Protein AF-A0A7S1EL19-F1 (afdb_monomer_lite)

Radius of gyration: 22.83 Å; chains: 1; bounding box: 44×36×66 Å

Organism: Hemiselmis andersenii (NCBI:txid464988)

Sequence (108 aa):
TLTRSFVGGTATFDDLRVNNVANGYTLRFLANQTLTADSEAFDITGTAQSVVVLQQPGGAVGGLVFATQPRVAAIDSAGLVVATRVSNVTVSIGTNPGGGSLDPPLPW

Structure (mmCIF, N/CA/C/O backbone):
data_AF-A0A7S1EL19-F1
#
_entry.id   AF-A0A7S1EL19-F1
#
loop_
_atom_site.group_PDB
_atom_site.id
_atom_site.type_symbol
_atom_site.label_atom_id
_atom_site.label_alt_id
_atom_site.label_comp_id
_atom_site.label_asym_id
_atom_site.label_entity_id
_atom_site.label_seq_id
_atom_site.pdbx_PDB_ins_code
_atom_site.Cartn_x
_atom_site.Cartn_y
_atom_site.Cartn_z
_atom_site.occupancy
_atom_site.B_iso_or_equiv
_atom_site.auth_seq_id
_atom_site.auth_comp_id
_atom_site.auth_asym_id
_atom_site.auth_atom_id
_atom_site.pdbx_PDB_model_num
ATOM 1 N N . THR A 1 1 ? -13.141 9.525 22.103 1.00 84.25 1 THR A N 1
ATOM 2 C CA . THR A 1 1 ? -13.451 8.129 22.477 1.00 84.25 1 THR A CA 1
ATOM 3 C C . THR A 1 1 ? -14.900 7.846 22.138 1.00 84.25 1 THR A C 1
ATOM 5 O O . THR A 1 1 ? -15.676 8.788 22.027 1.00 84.25 1 THR A O 1
ATOM 8 N N . LEU A 1 2 ? -15.257 6.582 21.918 1.00 93.31 2 LEU A N 1
ATOM 9 C CA . LEU A 1 2 ? -16.630 6.143 21.652 1.00 93.31 2 LEU A CA 1
ATOM 10 C C . LEU A 1 2 ? -16.955 4.973 22.583 1.00 93.31 2 LEU A C 1
ATOM 12 O O . LEU A 1 2 ? -16.058 4.212 22.940 1.00 93.31 2 LEU A O 1
ATOM 16 N N . THR A 1 3 ? -18.222 4.833 22.969 1.00 93.88 3 THR A N 1
ATOM 17 C CA . THR A 1 3 ? -18.671 3.801 23.913 1.00 93.88 3 THR A CA 1
ATOM 18 C C . THR A 1 3 ? -19.818 2.995 23.314 1.00 93.88 3 THR A C 1
ATOM 20 O O . THR A 1 3 ? -20.699 3.535 22.635 1.00 93.88 3 THR A O 1
ATOM 23 N N . ARG A 1 4 ? -19.788 1.687 23.567 1.00 94.69 4 ARG A N 1
ATOM 24 C CA . ARG A 1 4 ? -20.826 0.719 23.214 1.00 94.69 4 ARG A CA 1
ATOM 25 C C . ARG A 1 4 ? -21.043 -0.218 24.395 1.00 94.69 4 ARG A C 1
ATOM 27 O O . ARG A 1 4 ? -20.093 -0.542 25.105 1.00 94.69 4 ARG A O 1
ATOM 34 N N . SER A 1 5 ? -22.292 -0.616 24.609 1.00 95.00 5 SER A N 1
ATOM 35 C CA . SER A 1 5 ? -22.640 -1.603 25.629 1.00 95.00 5 SER A CA 1
ATOM 36 C C . SER A 1 5 ? -22.391 -3.014 25.111 1.00 95.00 5 SER A C 1
ATOM 38 O O . SER A 1 5 ? -22.508 -3.270 23.913 1.00 95.00 5 SER A O 1
ATOM 40 N N . PHE A 1 6 ? -22.103 -3.937 26.024 1.00 96.44 6 PHE A N 1
ATOM 41 C CA . PHE A 1 6 ? -22.084 -5.358 25.706 1.00 96.44 6 PHE A CA 1
ATOM 42 C C . PHE A 1 6 ? -23.506 -5.878 25.474 1.00 96.44 6 PHE A C 1
ATOM 44 O O . PHE A 1 6 ? -24.416 -5.586 26.251 1.00 96.44 6 PHE A O 1
A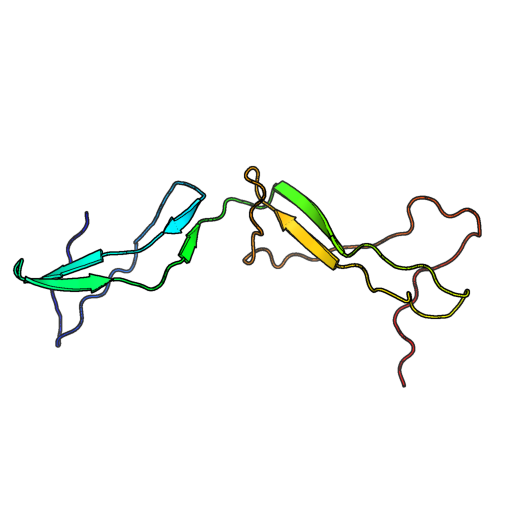TOM 51 N N . VAL A 1 7 ? -23.674 -6.704 24.447 1.00 97.25 7 VAL A N 1
ATOM 52 C CA . VAL A 1 7 ? -24.877 -7.493 24.175 1.00 97.25 7 VAL A CA 1
ATOM 53 C C . VAL A 1 7 ? -24.431 -8.946 24.055 1.00 97.25 7 VAL A C 1
ATOM 55 O O . VAL A 1 7 ? -23.573 -9.266 23.239 1.00 97.25 7 VAL A O 1
ATOM 58 N N . GLY A 1 8 ? -24.932 -9.822 24.931 1.00 96.12 8 GLY A N 1
ATOM 59 C CA . GLY A 1 8 ? -24.493 -11.225 24.968 1.00 96.12 8 GLY A CA 1
ATOM 60 C C . GLY A 1 8 ? -22.995 -11.414 25.262 1.00 96.12 8 GLY A C 1
ATOM 61 O O . GLY A 1 8 ? -22.423 -12.420 24.864 1.00 96.12 8 GLY A O 1
ATOM 62 N N . GLY A 1 9 ? -22.352 -10.447 25.930 1.00 95.81 9 GLY A N 1
ATOM 63 C CA . GLY A 1 9 ? -20.916 -10.486 26.236 1.00 95.81 9 GLY A CA 1
ATOM 64 C C . GLY A 1 9 ? -20.001 -9.908 25.150 1.00 95.81 9 GLY A C 1
ATOM 65 O O . GLY A 1 9 ? -18.790 -9.870 25.347 1.00 95.81 9 GLY A O 1
ATOM 66 N N . THR A 1 10 ? -20.545 -9.392 24.044 1.00 96.19 10 THR A N 1
ATOM 67 C CA . THR A 1 10 ? -19.769 -8.761 22.963 1.00 96.19 10 THR A CA 1
ATOM 68 C C . THR A 1 10 ? -20.192 -7.308 22.767 1.00 96.19 10 THR A C 1
ATOM 70 O O . THR A 1 10 ? -21.376 -6.989 22.830 1.00 96.19 10 THR A O 1
ATOM 73 N N . ALA A 1 11 ? -19.231 -6.411 22.551 1.00 96.62 11 ALA A N 1
ATOM 74 C CA . ALA A 1 11 ? -19.489 -5.026 22.165 1.00 96.62 11 ALA A CA 1
ATOM 75 C C . ALA A 1 11 ? -18.982 -4.813 20.734 1.00 96.62 11 ALA A C 1
ATOM 77 O O . ALA A 1 11 ? -17.797 -5.010 20.468 1.00 96.62 11 ALA A O 1
ATOM 78 N N . THR A 1 12 ? -19.873 -4.408 19.830 1.00 96.31 12 THR A N 1
ATOM 79 C CA . THR A 1 12 ? -19.555 -4.183 18.413 1.00 96.31 12 THR A CA 1
ATOM 80 C C . THR A 1 12 ? -19.493 -2.688 18.116 1.00 96.31 12 THR A C 1
ATOM 82 O O . THR A 1 12 ? -20.331 -1.915 18.590 1.00 96.31 12 THR A O 1
ATOM 85 N N . PHE A 1 13 ? -18.490 -2.274 17.342 1.00 96.69 13 PHE A N 1
ATOM 86 C CA . PHE A 1 13 ? -18.332 -0.906 16.860 1.00 96.69 13 PHE A CA 1
ATOM 87 C C . PHE A 1 13 ? -18.283 -0.914 15.328 1.00 96.69 13 PHE A C 1
ATOM 89 O O . PHE A 1 13 ? -17.260 -1.277 14.757 1.00 96.69 13 PHE A O 1
ATOM 96 N N . ASP A 1 14 ? -19.368 -0.502 14.675 1.00 94.00 14 ASP A N 1
ATOM 97 C CA . ASP A 1 14 ? -19.513 -0.661 13.217 1.00 94.00 14 ASP A CA 1
ATOM 98 C C . ASP A 1 14 ? -18.976 0.526 12.393 1.00 94.00 14 ASP A C 1
ATOM 100 O O . ASP A 1 14 ? -18.643 0.364 11.224 1.00 94.00 14 ASP A O 1
ATOM 104 N N . ASP A 1 15 ? -18.816 1.702 13.013 1.00 90.88 15 ASP A N 1
ATOM 105 C CA . ASP A 1 15 ? -18.502 2.964 12.315 1.00 90.88 15 ASP A CA 1
ATOM 106 C C . ASP A 1 15 ? -17.234 3.657 12.848 1.00 90.88 15 ASP A C 1
ATOM 108 O O . ASP A 1 15 ? -17.136 4.891 12.892 1.00 90.88 15 ASP A O 1
ATOM 112 N N . LEU A 1 16 ? -16.253 2.886 13.328 1.00 95.69 16 LEU A N 1
ATOM 113 C CA . LEU A 1 16 ? -14.974 3.474 13.731 1.00 95.69 16 LEU A CA 1
ATOM 114 C C . LEU A 1 16 ? -14.209 3.967 12.505 1.00 95.69 16 LEU A C 1
ATOM 116 O O . LEU A 1 16 ? -14.060 3.262 11.512 1.00 95.69 16 LEU A O 1
ATOM 120 N N . ARG A 1 17 ? -13.664 5.179 12.610 1.00 93.94 17 ARG A N 1
ATOM 121 C CA . ARG A 1 17 ? -12.769 5.752 11.606 1.00 93.94 17 ARG A CA 1
ATOM 122 C C . ARG A 1 17 ? -11.634 6.518 12.258 1.00 93.94 17 ARG A C 1
ATOM 124 O O 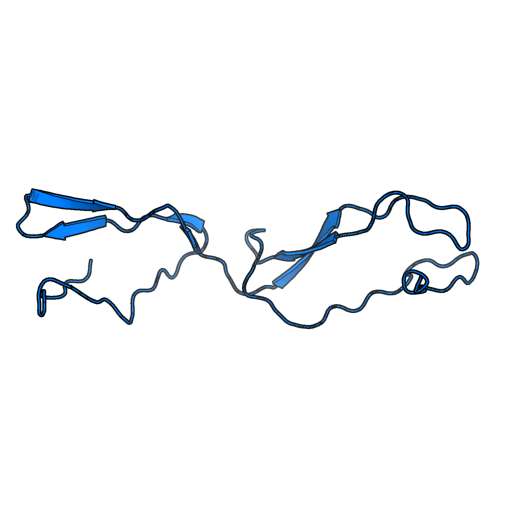. ARG A 1 17 ? -11.810 7.149 13.302 1.00 93.94 17 ARG A O 1
ATOM 131 N N . VAL A 1 18 ? -10.494 6.509 11.583 1.00 94.62 18 VAL A N 1
ATOM 132 C CA . VAL A 1 18 ? -9.344 7.362 11.869 1.00 94.62 18 VAL A CA 1
ATOM 133 C C . VAL A 1 18 ? -9.104 8.188 10.615 1.00 94.62 18 VAL A C 1
ATOM 135 O O . VAL A 1 18 ? -8.958 7.641 9.529 1.00 94.62 18 VAL A O 1
ATOM 138 N N . ASN A 1 19 ? -9.135 9.511 10.751 1.00 91.12 19 ASN A N 1
ATOM 139 C CA . ASN A 1 19 ? -9.096 10.403 9.588 1.00 91.12 19 ASN A CA 1
ATOM 140 C C . ASN A 1 19 ? -7.671 10.696 9.106 1.00 91.12 19 ASN A C 1
ATOM 142 O O . ASN A 1 19 ? -7.488 11.136 7.976 1.00 91.12 19 ASN A O 1
ATOM 146 N N . ASN A 1 20 ? -6.679 10.508 9.975 1.00 90.69 20 ASN A N 1
ATOM 147 C CA . ASN A 1 20 ? -5.301 10.872 9.691 1.00 90.69 20 ASN A CA 1
ATOM 148 C C . ASN A 1 20 ? -4.515 9.644 9.245 1.00 90.69 20 ASN A C 1
ATOM 150 O O . ASN A 1 20 ? -4.621 8.576 9.843 1.00 90.69 20 ASN A O 1
ATOM 154 N N . VAL A 1 21 ? -3.721 9.840 8.200 1.00 90.56 21 VAL A N 1
ATOM 155 C CA . VAL A 1 21 ? -2.821 8.833 7.644 1.00 90.56 21 VAL A CA 1
ATOM 156 C C . VAL A 1 21 ? -1.597 8.707 8.541 1.00 90.56 21 VAL A C 1
ATOM 158 O O . VAL A 1 21 ? -0.928 9.707 8.803 1.00 90.56 21 VAL A O 1
ATOM 161 N N . ALA A 1 22 ? -1.319 7.492 9.003 1.00 89.88 22 ALA A N 1
ATOM 162 C CA . ALA A 1 22 ? -0.094 7.114 9.701 1.00 89.88 22 ALA A CA 1
ATOM 163 C C . ALA A 1 22 ? -0.052 5.596 9.919 1.00 89.88 22 ALA A C 1
ATOM 165 O O . ALA A 1 22 ? -1.074 4.907 9.846 1.00 89.88 22 ALA A O 1
ATOM 166 N N . ASN A 1 23 ? 1.146 5.107 10.232 1.00 89.38 23 ASN A N 1
ATOM 167 C CA . ASN A 1 23 ? 1.378 3.714 10.584 1.00 89.38 23 ASN A CA 1
ATOM 168 C C . ASN A 1 23 ? 1.300 3.491 12.094 1.00 89.38 23 ASN A C 1
ATOM 170 O O . ASN A 1 23 ? 1.614 4.388 12.881 1.00 89.38 23 ASN A O 1
ATOM 174 N N . GLY A 1 24 ? 0.974 2.263 12.486 1.00 93.50 24 GLY A N 1
ATOM 175 C CA . GLY A 1 24 ? 1.101 1.808 13.868 1.00 93.50 24 GLY A CA 1
ATOM 176 C C . GLY A 1 24 ? 0.015 2.312 14.820 1.00 93.50 24 GLY A C 1
ATOM 177 O O . GLY A 1 24 ? 0.256 2.409 16.024 1.00 93.50 24 GLY A O 1
ATOM 178 N N . TYR A 1 25 ? -1.175 2.639 14.312 1.00 96.06 25 TYR A N 1
ATOM 179 C CA . TYR A 1 25 ? -2.327 2.899 15.170 1.00 96.06 25 TYR A CA 1
ATOM 180 C C . TYR A 1 25 ? -2.683 1.652 15.979 1.00 96.06 25 TYR A C 1
ATOM 182 O O . TYR A 1 25 ? -2.666 0.538 15.467 1.00 96.06 25 TYR A O 1
ATOM 190 N N . THR A 1 26 ? -3.071 1.851 17.235 1.00 98.00 26 THR A N 1
ATOM 191 C CA . THR A 1 26 ? -3.712 0.828 18.067 1.00 98.00 26 THR A CA 1
ATOM 192 C C . THR A 1 26 ? -5.030 1.371 18.607 1.00 98.00 26 THR A C 1
ATOM 194 O O . THR A 1 26 ? -5.173 2.570 18.870 1.00 98.00 26 THR A O 1
ATOM 197 N N . LEU A 1 27 ? -6.022 0.496 18.765 1.00 97.75 27 LEU A N 1
ATOM 198 C CA . LEU A 1 27 ? -7.251 0.807 19.490 1.00 97.75 27 LEU A CA 1
ATOM 1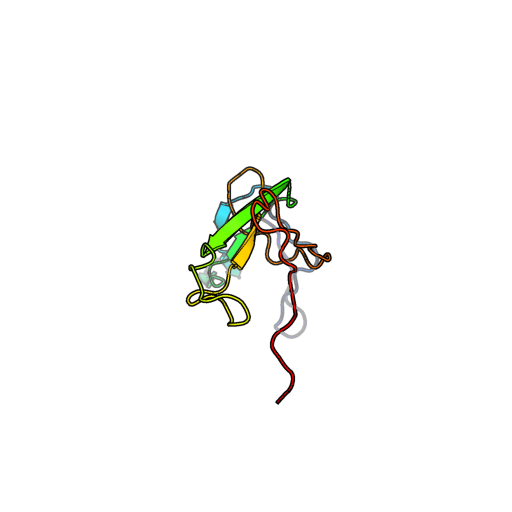99 C C . LEU A 1 27 ? -7.145 0.249 20.902 1.00 97.75 27 LEU A C 1
ATOM 201 O O . LEU A 1 27 ? -6.860 -0.931 21.075 1.00 97.75 27 LEU A O 1
ATOM 205 N N . ARG A 1 28 ? -7.431 1.087 21.901 1.00 97.12 28 ARG A N 1
ATOM 206 C CA . ARG A 1 28 ? -7.553 0.665 23.297 1.00 97.12 28 ARG A CA 1
ATOM 207 C C . ARG A 1 28 ? -9.015 0.541 23.692 1.00 97.12 28 ARG A C 1
ATOM 209 O O . ARG A 1 28 ? -9.775 1.508 23.605 1.00 97.12 28 ARG A O 1
ATOM 216 N N . PHE A 1 29 ? -9.376 -0.627 24.198 1.00 97.56 29 PHE A N 1
ATOM 217 C CA . PHE A 1 29 ? -10.675 -0.934 24.775 1.00 97.56 29 PHE A CA 1
ATOM 218 C C . PHE A 1 29 ? -10.566 -0.898 26.299 1.00 97.56 29 PHE A C 1
ATOM 220 O O . PHE A 1 29 ? -9.625 -1.438 26.877 1.00 97.56 29 PHE A O 1
ATOM 227 N N . LEU A 1 30 ? -11.527 -0.244 26.950 1.00 97.12 30 LEU A N 1
ATOM 228 C CA . LEU A 1 30 ? -11.609 -0.126 28.403 1.00 97.12 30 LEU A CA 1
ATOM 229 C C . LEU A 1 30 ? -13.050 -0.380 28.842 1.00 97.12 30 LEU A C 1
ATOM 231 O O . LEU A 1 30 ? -13.966 0.300 28.379 1.00 97.12 30 LEU A O 1
ATOM 235 N N . ALA A 1 31 ? -13.240 -1.309 29.773 1.00 96.12 31 ALA A N 1
ATOM 236 C CA . ALA A 1 31 ? -14.519 -1.573 30.418 1.00 96.12 31 ALA A CA 1
ATOM 237 C C . ALA A 1 31 ? -14.369 -1.510 31.942 1.00 96.12 31 ALA A C 1
ATOM 239 O O . ALA A 1 31 ? -13.372 -1.961 32.505 1.00 96.12 31 ALA A O 1
ATOM 240 N N . ASN A 1 32 ? -15.364 -0.925 32.616 1.00 91.75 32 ASN A N 1
ATOM 241 C CA . ASN A 1 32 ? -15.412 -0.796 34.080 1.00 91.75 32 ASN A CA 1
ATOM 242 C C . ASN A 1 32 ? -14.143 -0.189 34.710 1.00 91.75 32 ASN A C 1
ATOM 244 O O . ASN A 1 32 ? -13.841 -0.463 35.865 1.00 91.75 32 ASN A O 1
ATOM 248 N N . GLN A 1 33 ? -13.403 0.631 33.953 1.00 91.00 33 GLN A N 1
ATOM 249 C CA . GLN A 1 33 ? -12.157 1.299 34.362 1.00 91.00 33 GLN A CA 1
ATOM 250 C C . GLN A 1 33 ? -10.963 0.372 34.665 1.00 91.00 33 GLN A C 1
ATOM 252 O O . GLN A 1 33 ? -9.868 0.876 34.891 1.00 91.00 33 GLN A O 1
ATOM 257 N N . THR A 1 34 ? -11.129 -0.953 34.621 1.00 95.44 34 THR A N 1
ATOM 258 C CA . THR A 1 34 ? -10.082 -1.919 35.006 1.00 95.44 34 THR A CA 1
ATOM 259 C C . THR A 1 34 ? -9.811 -2.998 33.964 1.00 95.44 34 THR A C 1
ATOM 261 O O . THR A 1 34 ? -8.706 -3.531 33.926 1.00 95.44 34 THR A O 1
ATOM 264 N N . LEU A 1 35 ? -10.782 -3.325 33.107 1.00 97.00 35 LEU A N 1
ATOM 265 C CA . LEU A 1 35 ? -10.623 -4.341 32.069 1.00 97.00 35 LEU A CA 1
ATOM 266 C C . LEU A 1 35 ? -10.131 -3.668 30.789 1.00 97.00 35 LEU A C 1
ATOM 268 O O . LEU A 1 35 ? -10.867 -2.874 30.198 1.00 97.00 35 LEU A O 1
ATOM 272 N N . THR A 1 36 ? -8.903 -3.972 30.370 1.00 97.12 36 THR A N 1
ATOM 273 C CA . THR A 1 36 ? -8.276 -3.378 29.183 1.00 97.12 36 THR A CA 1
ATOM 274 C C . THR A 1 36 ? -7.879 -4.424 28.155 1.00 97.12 36 THR A C 1
ATOM 276 O O . THR A 1 36 ? -7.493 -5.541 28.493 1.00 97.12 36 THR A O 1
ATOM 279 N N . ALA A 1 37 ? -7.947 -4.034 26.888 1.00 97.75 37 ALA A N 1
ATOM 280 C CA . ALA A 1 37 ? -7.360 -4.767 25.777 1.00 97.75 37 ALA A CA 1
ATOM 281 C C . ALA A 1 37 ? -6.929 -3.771 24.700 1.00 97.75 37 ALA A C 1
ATOM 283 O O . ALA A 1 37 ? -7.598 -2.754 24.507 1.00 97.75 37 ALA A O 1
ATOM 284 N N . ASP A 1 38 ? -5.850 -4.077 23.990 1.00 97.94 38 ASP A N 1
ATOM 285 C CA . ASP A 1 38 ? -5.415 -3.317 22.822 1.00 97.94 38 ASP A CA 1
ATOM 286 C C . ASP A 1 38 ? -5.570 -4.178 21.568 1.00 97.94 38 ASP A C 1
ATOM 288 O O . ASP A 1 38 ? -5.440 -5.401 21.629 1.00 97.94 38 ASP A O 1
ATOM 292 N N . SER A 1 39 ? -5.865 -3.549 20.433 1.00 98.06 39 SER A N 1
ATOM 293 C CA . SER A 1 39 ? -5.739 -4.212 19.137 1.00 98.06 39 SER A CA 1
ATOM 294 C C . SER A 1 39 ? -4.268 -4.418 18.775 1.00 98.06 39 SER A C 1
ATOM 296 O O . SER A 1 39 ? -3.392 -3.692 19.251 1.00 98.06 39 SER A O 1
ATOM 298 N N . GLU A 1 40 ? -4.013 -5.319 17.828 1.00 98.12 40 GLU A N 1
ATOM 299 C CA . GLU A 1 40 ? -2.775 -5.274 17.046 1.00 98.12 40 GLU A CA 1
ATOM 300 C C . GLU A 1 40 ? -2.613 -3.903 16.370 1.00 98.12 40 GLU A C 1
ATOM 302 O O . GLU A 1 40 ? -3.591 -3.166 16.166 1.00 98.12 40 GLU A O 1
ATOM 307 N N . ALA A 1 41 ? -1.372 -3.560 16.028 1.00 96.75 41 ALA A N 1
ATOM 308 C CA . ALA A 1 41 ? -1.084 -2.348 15.280 1.00 96.75 41 ALA A CA 1
ATOM 309 C C . ALA A 1 41 ? -1.655 -2.437 13.855 1.00 96.75 41 ALA A C 1
ATOM 311 O O . ALA A 1 41 ? -1.574 -3.480 13.205 1.00 96.75 41 ALA A O 1
ATOM 312 N N . PHE A 1 42 ? -2.210 -1.336 13.357 1.00 93.25 42 PHE A N 1
ATOM 313 C CA . PHE A 1 42 ? -2.699 -1.213 11.987 1.00 93.25 42 PHE A CA 1
ATOM 314 C C . PHE A 1 42 ? -2.365 0.159 11.404 1.00 93.25 42 PHE A C 1
ATOM 316 O O . PHE A 1 42 ? -2.187 1.143 12.124 1.00 93.25 42 PHE A O 1
ATOM 323 N N . ASP A 1 43 ? -2.315 0.223 10.079 1.00 90.75 43 ASP A N 1
ATOM 324 C CA . ASP A 1 43 ? -1.989 1.440 9.348 1.00 90.75 43 ASP A CA 1
ATOM 325 C C . ASP A 1 43 ? -3.254 2.051 8.741 1.00 90.75 43 ASP A C 1
ATOM 327 O O . ASP A 1 43 ? -4.169 1.347 8.305 1.00 90.75 43 ASP A O 1
ATOM 331 N N . ILE A 1 44 ? -3.297 3.379 8.686 1.00 92.12 44 ILE A N 1
ATOM 332 C CA . ILE A 1 44 ? -4.328 4.131 7.971 1.00 92.12 44 ILE A CA 1
ATOM 333 C C . ILE A 1 44 ? -3.656 4.792 6.781 1.00 92.12 44 ILE A C 1
ATOM 335 O O . ILE A 1 44 ? -2.741 5.594 6.956 1.00 92.12 44 ILE A O 1
ATOM 339 N N . THR A 1 45 ? -4.120 4.457 5.578 1.00 91.62 45 THR A N 1
ATOM 340 C CA . THR A 1 45 ? -3.588 4.983 4.314 1.00 91.62 45 THR A CA 1
ATOM 341 C C . THR A 1 45 ? -4.576 5.935 3.656 1.00 91.62 45 THR A C 1
ATOM 343 O O . THR A 1 45 ? -5.788 5.860 3.873 1.00 91.62 45 THR A O 1
ATOM 346 N N . GLY A 1 46 ? -4.049 6.867 2.867 1.00 90.56 46 GLY A N 1
ATOM 347 C CA . GLY A 1 46 ? -4.848 7.766 2.048 1.00 90.56 46 GLY A CA 1
ATOM 348 C C . GLY A 1 46 ? -5.307 7.123 0.739 1.00 90.56 46 GLY A C 1
ATOM 349 O O . GLY A 1 46 ? -5.095 5.944 0.457 1.00 90.56 46 GLY A O 1
ATOM 350 N N . THR A 1 47 ? -5.917 7.934 -0.122 1.00 90.81 47 THR A N 1
ATOM 351 C CA . THR A 1 47 ? -6.158 7.545 -1.516 1.00 90.81 47 THR A CA 1
ATOM 352 C C . THR A 1 47 ? -4.831 7.413 -2.259 1.00 90.81 47 THR A C 1
ATOM 354 O O . THR A 1 47 ? -3.972 8.285 -2.124 1.00 90.81 47 THR A O 1
ATOM 357 N N . ALA A 1 48 ? -4.691 6.391 -3.104 1.00 92.88 48 ALA A N 1
ATOM 358 C CA . ALA A 1 48 ? -3.537 6.270 -3.990 1.00 92.88 48 ALA A CA 1
ATOM 359 C C . ALA A 1 48 ? -3.426 7.492 -4.917 1.00 92.88 48 ALA A C 1
ATOM 361 O O . ALA A 1 48 ? -4.383 7.822 -5.618 1.00 92.88 48 ALA A O 1
ATOM 362 N N . GLN A 1 49 ? -2.258 8.130 -4.939 1.00 94.06 49 GLN A N 1
ATOM 363 C CA . GLN A 1 49 ? -1.973 9.297 -5.784 1.00 94.06 49 GLN A CA 1
ATOM 364 C C . GLN A 1 49 ? -0.855 9.037 -6.793 1.00 94.06 49 GLN A C 1
ATOM 366 O O . GLN A 1 49 ? -0.853 9.637 -7.865 1.00 94.06 49 GLN A O 1
ATOM 371 N N . SER A 1 50 ? 0.052 8.110 -6.481 1.00 93.88 50 SER A N 1
ATOM 372 C CA . SER A 1 50 ? 1.214 7.800 -7.312 1.00 93.88 50 SER A CA 1
ATOM 373 C C . SER A 1 50 ? 1.458 6.298 -7.384 1.00 93.88 50 SER A C 1
ATOM 375 O O . SER A 1 50 ? 0.944 5.523 -6.577 1.00 93.88 50 SER A O 1
ATOM 377 N N . VAL A 1 51 ? 2.271 5.883 -8.352 1.00 96.00 51 VAL A N 1
ATOM 378 C CA . VAL A 1 51 ? 2.800 4.520 -8.449 1.00 96.00 51 VAL A CA 1
ATOM 379 C C . VAL A 1 51 ? 4.315 4.590 -8.337 1.00 96.00 51 VAL A C 1
ATOM 381 O O . VAL A 1 51 ? 4.948 5.424 -8.980 1.00 96.00 51 VAL A O 1
ATOM 384 N N . VAL A 1 52 ? 4.892 3.707 -7.529 1.00 97.00 52 VAL A N 1
ATOM 385 C CA . VAL A 1 52 ? 6.342 3.578 -7.360 1.00 97.00 52 VAL A CA 1
ATOM 386 C C . VAL A 1 52 ? 6.808 2.194 -7.771 1.00 97.00 52 VAL A C 1
ATOM 388 O O . VAL A 1 52 ? 6.095 1.205 -7.594 1.00 97.00 52 VAL A O 1
ATOM 391 N N . VAL A 1 53 ? 8.026 2.118 -8.300 1.00 97.62 53 VAL A N 1
ATOM 392 C CA . VAL A 1 53 ? 8.702 0.850 -8.579 1.00 97.62 53 VAL A CA 1
ATOM 393 C C . VAL A 1 53 ? 9.376 0.375 -7.293 1.00 97.62 53 VAL A C 1
ATOM 395 O O . VAL A 1 53 ? 10.339 0.982 -6.836 1.00 97.62 53 VAL A O 1
ATOM 398 N N . LEU A 1 54 ? 8.864 -0.707 -6.708 1.00 96.62 54 LEU A N 1
ATOM 399 C CA . LEU A 1 54 ? 9.431 -1.354 -5.520 1.00 96.62 54 LEU A CA 1
ATOM 400 C C . LEU A 1 54 ? 10.641 -2.226 -5.857 1.00 96.62 54 LEU A C 1
ATOM 402 O O . LEU A 1 54 ? 11.540 -2.394 -5.040 1.00 96.62 54 LEU A O 1
ATOM 406 N N . GLN A 1 55 ? 10.637 -2.815 -7.051 1.00 98.00 55 GLN A N 1
ATOM 407 C CA . GLN A 1 55 ? 11.707 -3.669 -7.545 1.00 98.00 55 GLN A CA 1
ATOM 408 C C . GLN A 1 55 ? 11.934 -3.353 -9.014 1.00 98.00 55 GLN A C 1
ATOM 410 O O . GLN A 1 55 ? 10.993 -3.397 -9.807 1.00 98.00 55 GLN A O 1
ATOM 415 N N . GLN A 1 56 ? 13.170 -3.004 -9.360 1.00 97.56 56 GLN A N 1
ATOM 416 C CA . GLN A 1 56 ? 13.551 -2.726 -10.740 1.00 97.56 56 GLN A CA 1
ATOM 417 C C . GLN A 1 56 ? 13.614 -4.028 -11.550 1.00 97.56 56 GLN A C 1
ATOM 419 O O . GLN A 1 56 ? 13.999 -5.065 -10.995 1.00 97.56 56 GLN A O 1
ATOM 424 N N . PRO A 1 57 ? 13.272 -3.993 -12.850 1.00 96.56 57 PRO A N 1
ATOM 425 C CA . PRO A 1 57 ? 13.543 -5.119 -13.723 1.00 96.56 57 PRO A CA 1
ATOM 426 C C . PRO A 1 57 ? 15.059 -5.311 -13.850 1.00 96.56 57 PRO A C 1
ATOM 428 O O . PRO A 1 57 ? 15.824 -4.350 -13.948 1.00 96.56 57 PRO A O 1
ATOM 431 N N . GLY A 1 58 ? 15.498 -6.564 -13.850 1.00 95.88 58 GLY A N 1
ATOM 432 C CA . GLY A 1 58 ? 16.868 -6.919 -14.206 1.00 95.88 58 GLY A CA 1
ATOM 433 C C . GLY A 1 58 ? 17.057 -6.931 -15.722 1.00 95.88 58 GLY A C 1
ATOM 434 O O . GLY A 1 58 ? 16.093 -7.022 -16.479 1.00 95.88 58 GLY A O 1
ATOM 435 N N . GLY A 1 59 ? 18.310 -6.899 -16.174 1.00 93.94 59 GLY A N 1
ATOM 436 C CA . GLY A 1 59 ? 18.625 -7.213 -17.568 1.00 93.94 59 GLY A CA 1
ATOM 437 C C . GLY A 1 59 ? 18.266 -8.661 -17.930 1.00 93.94 59 GLY A C 1
ATOM 438 O O . GLY A 1 59 ? 18.031 -9.504 -17.058 1.00 93.94 59 GLY A O 1
ATOM 439 N N . ALA A 1 60 ? 18.250 -8.948 -19.229 1.00 93.56 60 ALA A N 1
ATOM 440 C CA . ALA A 1 60 ? 18.056 -10.285 -19.780 1.00 93.56 60 ALA A CA 1
ATOM 441 C C . ALA A 1 60 ? 18.815 -10.442 -21.100 1.00 93.56 60 ALA A C 1
ATOM 443 O O . ALA A 1 60 ? 19.171 -9.460 -21.753 1.00 93.56 60 ALA A O 1
ATOM 444 N N . VAL A 1 61 ? 19.002 -11.694 -21.511 1.00 94.69 61 VAL A N 1
ATOM 445 C CA . VAL A 1 61 ? 19.238 -12.023 -22.920 1.00 94.69 61 VAL A CA 1
ATOM 446 C C . VAL A 1 61 ? 17.898 -11.912 -23.655 1.00 94.69 61 VAL A C 1
ATOM 448 O O . VAL A 1 61 ? 16.865 -12.283 -23.101 1.00 94.69 61 VAL A O 1
ATOM 451 N N . GLY A 1 62 ? 17.900 -11.394 -24.887 1.00 93.31 62 GLY A N 1
ATOM 452 C CA . GLY A 1 62 ? 16.678 -11.238 -25.684 1.00 93.31 62 GLY A CA 1
ATOM 453 C C . GLY A 1 62 ? 15.876 -12.541 -25.791 1.00 93.31 62 GLY A C 1
ATOM 454 O O . GLY A 1 62 ? 16.447 -13.605 -26.023 1.00 93.31 62 GLY A O 1
ATOM 455 N N . GLY A 1 63 ? 14.558 -12.450 -25.596 1.00 90.81 63 GLY A N 1
ATOM 456 C CA . GLY A 1 63 ? 13.644 -13.598 -25.588 1.00 90.81 63 GLY A CA 1
ATOM 457 C C . GLY A 1 63 ? 13.598 -14.388 -24.272 1.00 90.81 63 GLY A C 1
ATOM 458 O O . GLY A 1 63 ? 12.760 -15.275 -24.141 1.00 90.81 63 GLY A O 1
ATOM 459 N N . LEU A 1 64 ? 14.452 -14.074 -23.291 1.00 92.25 64 LEU A N 1
ATOM 460 C CA . LEU A 1 64 ? 14.382 -14.647 -21.944 1.00 92.25 64 LEU A CA 1
ATOM 461 C C . LEU A 1 64 ? 13.751 -13.663 -20.954 1.00 92.25 64 LEU A C 1
ATOM 463 O O . LEU A 1 64 ? 13.785 -12.447 -21.139 1.00 92.25 64 LEU A O 1
ATOM 467 N N . VAL A 1 65 ? 13.198 -14.202 -19.866 1.00 93.75 65 VAL A N 1
ATOM 468 C CA . VAL A 1 65 ? 12.651 -13.397 -18.768 1.00 93.75 65 VAL A CA 1
ATOM 469 C C . VAL A 1 65 ? 13.746 -12.578 -18.076 1.00 93.75 65 VAL A C 1
ATOM 471 O O . VAL A 1 65 ? 14.902 -12.997 -18.000 1.00 93.75 65 VAL A O 1
ATOM 474 N N . PHE A 1 66 ? 13.374 -11.423 -17.517 1.00 94.88 66 PHE A N 1
ATOM 475 C CA . PHE A 1 66 ? 14.276 -10.636 -16.675 1.00 94.88 66 PHE A CA 1
ATOM 476 C C . PHE A 1 66 ? 14.815 -11.454 -15.506 1.00 94.88 66 PHE A C 1
ATOM 478 O O . PHE A 1 66 ? 14.053 -12.148 -14.828 1.00 94.88 66 PHE A O 1
ATOM 485 N N . ALA A 1 67 ? 16.114 -11.292 -15.227 1.00 94.75 67 ALA A N 1
ATOM 486 C CA . ALA A 1 67 ? 16.761 -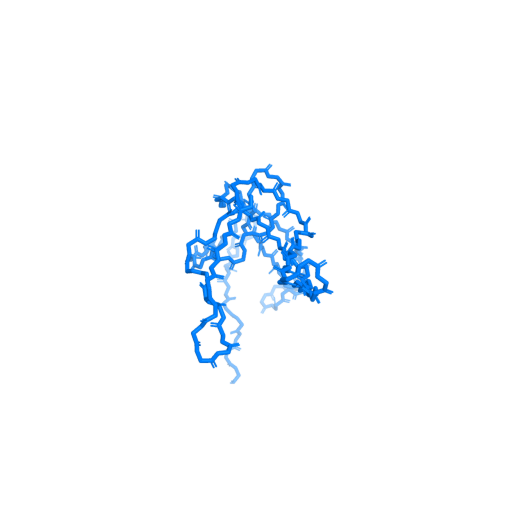11.903 -14.066 1.00 94.75 67 ALA A CA 1
ATOM 487 C C . ALA A 1 67 ? 16.088 -11.488 -12.743 1.00 94.75 67 ALA A C 1
ATOM 489 O O . ALA A 1 67 ? 16.020 -12.273 -11.801 1.00 94.75 67 ALA A O 1
ATOM 490 N N . THR A 1 68 ? 15.540 -10.270 -12.710 1.00 96.50 68 THR A N 1
ATOM 491 C CA . THR A 1 68 ? 14.699 -9.756 -11.628 1.00 96.50 68 THR A CA 1
ATOM 492 C C . THR A 1 68 ? 13.402 -9.229 -12.224 1.00 96.50 68 THR A C 1
ATOM 494 O O . THR A 1 68 ? 13.440 -8.395 -13.127 1.00 96.50 68 THR A O 1
ATOM 497 N N . GLN A 1 69 ? 12.255 -9.687 -11.728 1.00 96.38 69 GLN A N 1
ATOM 498 C CA . GLN A 1 69 ? 10.958 -9.200 -12.198 1.00 96.38 69 GLN A CA 1
ATOM 499 C C . GLN A 1 69 ? 10.601 -7.862 -11.536 1.00 96.38 69 GLN A C 1
ATOM 501 O O . GLN A 1 69 ? 10.814 -7.705 -10.330 1.00 96.38 69 GLN A O 1
ATOM 506 N N . PRO A 1 70 ? 10.060 -6.890 -12.292 1.00 97.00 70 PRO A N 1
ATOM 507 C CA . PRO A 1 70 ? 9.673 -5.614 -11.725 1.00 97.00 70 PRO A CA 1
ATOM 508 C C . PRO A 1 70 ? 8.446 -5.758 -10.822 1.00 97.00 70 PRO A C 1
ATOM 510 O O . PRO A 1 70 ? 7.525 -6.525 -11.106 1.00 97.00 70 PRO A O 1
ATOM 513 N N . ARG A 1 71 ? 8.401 -4.967 -9.750 1.00 97.25 71 ARG A N 1
ATOM 514 C CA . ARG A 1 71 ? 7.229 -4.843 -8.871 1.00 97.25 71 ARG A CA 1
ATOM 515 C C . ARG A 1 71 ? 6.905 -3.381 -8.665 1.00 97.25 71 ARG A C 1
ATOM 517 O O . ARG A 1 71 ? 7.807 -2.578 -8.437 1.00 97.25 71 ARG A O 1
ATOM 524 N N . VAL A 1 72 ? 5.621 -3.051 -8.686 1.00 97.12 72 VAL A N 1
ATOM 525 C CA . VAL A 1 72 ? 5.127 -1.696 -8.438 1.00 97.12 72 VAL A CA 1
ATOM 526 C C . VAL A 1 72 ? 4.114 -1.690 -7.303 1.00 97.12 72 VAL A C 1
ATOM 528 O O . VAL A 1 72 ? 3.486 -2.709 -7.022 1.00 97.12 72 VAL A O 1
ATOM 531 N N . ALA A 1 73 ? 3.953 -0.540 -6.660 1.00 96.06 73 ALA A N 1
ATOM 532 C CA . ALA A 1 73 ? 2.906 -0.305 -5.678 1.00 96.06 73 ALA A CA 1
ATOM 533 C C . ALA A 1 73 ? 2.259 1.057 -5.897 1.00 96.06 73 ALA A C 1
ATOM 535 O O . ALA A 1 73 ? 2.929 2.026 -6.253 1.00 96.06 73 ALA A O 1
ATOM 536 N N . ALA A 1 74 ? 0.954 1.121 -5.653 1.00 96.31 74 ALA A N 1
ATOM 537 C CA . ALA A 1 74 ? 0.252 2.381 -5.509 1.00 96.31 74 ALA A CA 1
ATOM 538 C C . ALA A 1 74 ? 0.529 2.948 -4.112 1.00 96.31 74 ALA A C 1
ATOM 540 O O . ALA A 1 74 ? 0.385 2.230 -3.120 1.00 96.31 74 ALA A O 1
ATOM 541 N N . ILE A 1 75 ? 0.913 4.219 -4.042 1.00 94.62 75 ILE A N 1
ATOM 542 C CA . ILE A 1 75 ? 1.184 4.920 -2.787 1.00 94.62 75 ILE A CA 1
ATOM 543 C C . ILE A 1 75 ? 0.314 6.168 -2.650 1.00 94.62 75 ILE A C 1
ATOM 545 O O . ILE A 1 75 ? -0.098 6.770 -3.649 1.00 94.62 75 ILE A O 1
ATOM 549 N N . ASP A 1 76 ? 0.025 6.550 -1.412 1.00 93.44 76 ASP A N 1
ATOM 550 C CA . ASP A 1 76 ? -0.593 7.835 -1.095 1.00 93.44 76 ASP A CA 1
ATOM 551 C C . ASP A 1 76 ? 0.440 8.980 -1.074 1.00 93.44 76 ASP A C 1
ATOM 553 O O . ASP A 1 76 ? 1.629 8.788 -1.344 1.00 93.44 76 ASP A O 1
ATOM 557 N N . SER A 1 77 ? -0.012 10.198 -0.760 1.00 90.75 77 SER A N 1
ATOM 558 C CA . SER A 1 77 ? 0.850 11.385 -0.658 1.00 90.75 77 SER A CA 1
ATOM 559 C C . SER A 1 77 ? 1.912 11.293 0.441 1.00 90.75 77 SER A C 1
ATOM 561 O O . SER A 1 77 ? 2.874 12.056 0.414 1.00 90.75 77 SER A O 1
ATOM 563 N N . ALA A 1 78 ? 1.729 10.405 1.422 1.00 89.56 78 ALA A N 1
ATOM 564 C CA . ALA A 1 78 ? 2.671 10.180 2.513 1.00 89.56 78 ALA A CA 1
ATOM 565 C C . ALA A 1 78 ? 3.686 9.068 2.188 1.00 89.56 78 ALA A C 1
ATOM 567 O O . ALA A 1 78 ? 4.575 8.796 2.993 1.00 89.56 78 ALA A O 1
ATOM 568 N N . GLY A 1 79 ? 3.582 8.437 1.013 1.00 90.19 79 GLY A N 1
ATOM 569 C CA . GLY A 1 79 ? 4.465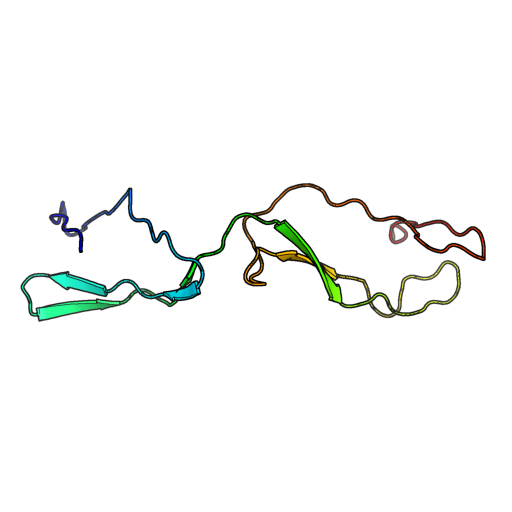 7.350 0.597 1.00 90.19 79 GLY A CA 1
ATOM 570 C C . GLY A 1 79 ? 4.067 5.977 1.138 1.00 90.19 79 GLY A C 1
ATOM 571 O O . GLY A 1 79 ? 4.839 5.030 0.988 1.00 90.19 79 GLY A O 1
ATOM 572 N N . LEU A 1 80 ? 2.885 5.837 1.744 1.00 91.38 80 LEU A N 1
ATOM 573 C CA . LEU A 1 80 ? 2.402 4.553 2.245 1.00 91.38 80 LEU A CA 1
ATOM 574 C C . LEU A 1 80 ? 1.732 3.754 1.134 1.00 91.38 80 LEU A C 1
ATOM 576 O O . LEU A 1 80 ? 1.011 4.303 0.302 1.00 91.38 80 LEU A O 1
ATOM 580 N N . VAL A 1 81 ? 1.953 2.438 1.134 1.00 92.88 81 VAL A N 1
ATOM 581 C CA . VAL A 1 81 ? 1.354 1.526 0.154 1.00 92.88 81 VAL A CA 1
ATOM 582 C C . VAL A 1 81 ? -0.139 1.391 0.421 1.00 92.88 81 VAL A C 1
ATOM 584 O O . VAL A 1 81 ? -0.559 0.885 1.459 1.00 92.88 81 VAL A O 1
ATOM 587 N N . V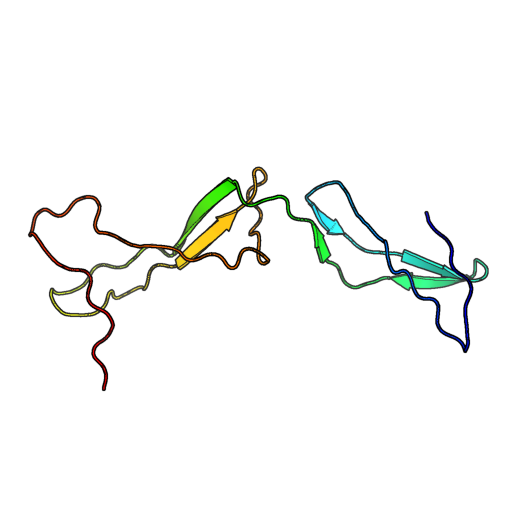AL A 1 82 ? -0.950 1.774 -0.560 1.00 93.50 82 VAL A N 1
ATOM 588 C CA . VAL A 1 82 ? -2.411 1.689 -0.479 1.00 93.50 82 VAL A CA 1
ATOM 589 C C . VAL A 1 82 ? -2.851 0.288 -0.901 1.00 93.50 82 VAL A C 1
ATOM 591 O O . VAL A 1 82 ? -3.223 0.054 -2.051 1.00 93.50 82 VAL A O 1
ATOM 594 N N . ALA A 1 83 ? -2.789 -0.668 0.029 1.00 88.44 83 ALA A N 1
ATOM 595 C CA . ALA A 1 83 ? -3.055 -2.089 -0.236 1.00 88.44 83 ALA A CA 1
ATOM 596 C C . ALA A 1 83 ? -4.490 -2.388 -0.718 1.00 88.44 83 ALA A C 1
ATOM 598 O O . ALA A 1 83 ? -4.736 -3.410 -1.352 1.00 88.44 83 ALA A O 1
ATOM 599 N N . THR A 1 84 ? -5.440 -1.487 -0.458 1.00 86.06 84 THR A N 1
ATOM 600 C CA . THR A 1 84 ? -6.837 -1.590 -0.913 1.00 86.06 84 THR A CA 1
ATOM 601 C C . THR A 1 84 ? -7.026 -1.211 -2.387 1.00 86.06 84 THR A C 1
ATOM 603 O O . THR A 1 84 ? -8.113 -1.386 -2.941 1.00 86.06 84 THR A O 1
ATOM 606 N N . ARG A 1 85 ? -5.990 -0.693 -3.060 1.00 87.31 85 ARG A N 1
ATOM 607 C CA . ARG A 1 85 ? -6.034 -0.357 -4.487 1.00 87.31 85 ARG A CA 1
ATOM 608 C C . ARG A 1 85 ? -5.982 -1.635 -5.334 1.00 87.31 85 ARG A C 1
ATOM 610 O O . ARG A 1 85 ? -4.936 -2.260 -5.452 1.00 87.31 85 ARG A O 1
ATOM 617 N N . VAL A 1 86 ? -7.096 -1.963 -5.992 1.00 84.56 86 VAL A N 1
ATOM 618 C CA . VAL A 1 86 ? -7.256 -3.186 -6.817 1.00 84.56 86 VAL A CA 1
ATOM 619 C C . VAL A 1 86 ? -7.461 -2.922 -8.318 1.00 84.56 86 VAL A C 1
ATOM 621 O O . VAL A 1 86 ? -7.859 -3.809 -9.066 1.00 84.56 86 VAL A O 1
ATOM 624 N N . SER A 1 87 ? -7.226 -1.695 -8.785 1.00 87.88 87 SER A N 1
ATOM 625 C CA . SER A 1 87 ? -7.359 -1.346 -10.207 1.00 87.88 87 SER A CA 1
ATOM 626 C C . SER A 1 87 ? -6.275 -1.991 -11.076 1.00 87.88 87 SER A C 1
ATOM 628 O O . SER A 1 87 ? -5.161 -2.212 -10.605 1.00 87.88 87 SER A O 1
ATOM 630 N N . ASN A 1 88 ? -6.557 -2.184 -12.368 1.00 91.69 88 ASN A N 1
ATOM 631 C CA . ASN A 1 88 ? -5.567 -2.665 -13.333 1.00 91.69 88 ASN A CA 1
ATOM 632 C C . ASN A 1 88 ? -4.357 -1.721 -13.460 1.00 91.69 88 ASN A C 1
ATOM 634 O O . ASN A 1 88 ? -4.478 -0.502 -13.316 1.00 91.69 88 ASN A O 1
ATOM 638 N N . VAL A 1 89 ? -3.201 -2.305 -13.786 1.00 93.69 89 VAL A N 1
ATOM 639 C CA . VAL A 1 89 ? -1.955 -1.609 -14.127 1.00 93.69 89 VAL A CA 1
ATOM 640 C C . VAL A 1 89 ? -1.507 -2.093 -15.503 1.00 93.69 89 VAL A C 1
ATOM 642 O O . VAL A 1 89 ? -1.466 -3.297 -15.746 1.00 93.69 89 VAL A O 1
ATOM 645 N N . THR A 1 90 ? -1.160 -1.160 -16.388 1.00 94.56 90 THR A N 1
ATOM 646 C CA . THR A 1 90 ? -0.611 -1.458 -17.718 1.00 94.56 90 THR A CA 1
ATOM 647 C C . THR A 1 90 ? 0.886 -1.184 -17.719 1.00 94.56 90 THR A C 1
ATOM 649 O O . THR A 1 90 ? 1.332 -0.172 -17.180 1.00 94.56 90 THR A O 1
ATOM 652 N N . VAL A 1 91 ? 1.660 -2.069 -18.344 1.00 95.44 91 VAL A N 1
ATOM 653 C CA . VAL A 1 91 ? 3.104 -1.910 -18.543 1.00 95.44 91 VAL A CA 1
ATOM 654 C C . VAL A 1 91 ? 3.411 -1.790 -20.035 1.00 95.44 91 VAL A C 1
ATOM 656 O O . VAL A 1 91 ? 2.816 -2.484 -20.856 1.00 95.44 91 VAL A O 1
ATOM 659 N N . SER A 1 92 ? 4.334 -0.899 -20.387 1.00 96.12 92 SER A N 1
ATOM 660 C CA . SER A 1 92 ? 4.836 -0.707 -21.750 1.00 96.12 92 SER A CA 1
ATOM 661 C C . SER A 1 92 ? 6.326 -0.374 -21.718 1.00 96.12 92 SER A C 1
ATOM 663 O O . SER A 1 92 ? 6.843 0.105 -20.707 1.00 96.12 92 SER A O 1
ATOM 665 N N . ILE A 1 93 ? 7.024 -0.591 -22.833 1.00 96.38 93 ILE A N 1
ATOM 666 C CA . ILE A 1 93 ? 8.421 -0.166 -22.971 1.00 96.38 93 ILE A CA 1
ATOM 667 C C . ILE A 1 93 ? 8.445 1.349 -23.200 1.00 96.38 93 ILE A C 1
ATOM 669 O O . ILE A 1 93 ? 7.805 1.835 -24.127 1.00 96.38 93 ILE A O 1
ATOM 673 N N . GLY A 1 94 ? 9.168 2.089 -22.355 1.00 96.62 94 GLY A N 1
ATOM 674 C CA . GLY A 1 94 ? 9.364 3.535 -22.520 1.00 96.62 94 GLY A CA 1
ATOM 675 C C . GLY A 1 94 ? 10.368 3.845 -23.632 1.00 96.62 94 GLY A C 1
ATOM 676 O O . GLY A 1 94 ? 9.993 4.239 -24.731 1.00 96.62 94 GLY A O 1
ATOM 677 N N . THR A 1 95 ? 11.656 3.624 -23.360 1.00 97.38 95 THR A N 1
ATOM 678 C CA . THR A 1 95 ? 12.729 3.737 -24.362 1.00 97.38 95 THR A CA 1
ATOM 679 C C . THR A 1 95 ? 12.983 2.370 -24.991 1.00 97.38 95 THR A C 1
ATOM 681 O O . THR A 1 95 ? 13.376 1.441 -24.289 1.00 97.38 95 THR A O 1
ATOM 684 N N . ASN A 1 96 ? 12.775 2.241 -26.304 1.00 96.56 96 ASN A N 1
ATOM 685 C CA . ASN A 1 96 ? 12.832 0.955 -27.009 1.00 96.56 96 ASN A CA 1
ATOM 686 C C . ASN A 1 96 ? 13.806 0.978 -28.208 1.00 96.56 96 ASN A C 1
ATOM 688 O O . ASN A 1 96 ? 13.364 0.981 -29.357 1.00 96.56 96 ASN A O 1
ATOM 692 N N . PRO A 1 97 ? 15.131 1.016 -27.980 1.00 96.69 97 PRO A N 1
ATOM 693 C CA . PRO A 1 97 ? 16.110 1.211 -29.054 1.00 96.69 97 PRO A CA 1
ATOM 694 C C . PRO A 1 97 ? 16.185 0.031 -30.034 1.00 96.69 97 PRO A C 1
ATOM 696 O O . PRO A 1 97 ? 16.544 0.223 -31.190 1.00 96.69 97 PRO A O 1
ATOM 699 N N . GLY A 1 98 ? 15.850 -1.182 -29.581 1.00 95.75 98 GLY A N 1
ATOM 700 C CA . GLY A 1 98 ? 15.858 -2.399 -30.397 1.00 95.75 98 GLY A CA 1
ATOM 701 C C . GLY A 1 98 ? 14.494 -2.793 -30.970 1.00 95.75 98 GLY A C 1
ATOM 702 O O . GLY A 1 98 ? 14.409 -3.828 -31.622 1.00 95.75 98 GLY A O 1
ATOM 703 N N . GLY A 1 99 ? 13.432 -2.020 -30.707 1.00 95.88 99 GLY A N 1
ATOM 704 C CA . GLY A 1 99 ? 12.079 -2.337 -31.181 1.00 95.88 99 GLY A CA 1
ATOM 705 C C . GLY A 1 99 ? 11.493 -3.638 -30.615 1.00 95.88 99 GLY A C 1
ATOM 706 O O . GLY A 1 99 ? 10.757 -4.323 -31.315 1.00 95.88 99 GLY A O 1
ATOM 707 N N . GLY A 1 100 ? 11.828 -4.003 -29.373 1.00 94.12 100 GLY A N 1
ATOM 708 C CA . GLY A 1 100 ? 11.341 -5.227 -28.728 1.00 94.12 100 GLY A CA 1
ATOM 709 C C . GLY A 1 100 ? 9.873 -5.161 -28.285 1.00 94.12 100 GLY A C 1
ATOM 710 O O . GLY A 1 100 ? 9.279 -4.080 -28.232 1.00 94.12 100 GLY A O 1
ATOM 711 N N . SER A 1 101 ? 9.314 -6.318 -27.927 1.00 94.44 101 SER A N 1
ATOM 712 C CA . SER A 1 101 ? 7.981 -6.504 -27.333 1.00 94.44 101 SER A CA 1
ATOM 713 C C . SER A 1 101 ? 8.069 -6.917 -25.861 1.00 94.44 101 SER A C 1
ATOM 715 O O . SER A 1 101 ? 9.086 -7.439 -25.404 1.00 94.44 101 SER A O 1
ATOM 717 N N . LEU A 1 102 ? 6.992 -6.667 -25.108 1.00 93.88 102 LEU A N 1
ATOM 718 C CA . LEU A 1 102 ? 6.764 -7.319 -23.819 1.00 93.88 102 LEU A CA 1
ATOM 719 C C . LEU A 1 102 ? 5.899 -8.547 -24.065 1.00 93.88 102 LEU A C 1
ATOM 721 O O . LEU A 1 102 ? 4.739 -8.408 -24.448 1.00 93.88 102 LEU A O 1
ATOM 725 N N . ASP A 1 103 ? 6.463 -9.718 -23.808 1.00 90.88 103 ASP A N 1
ATOM 726 C CA . ASP A 1 103 ? 5.772 -10.990 -23.950 1.00 90.88 103 ASP A CA 1
ATOM 727 C C . ASP A 1 103 ? 5.526 -11.596 -22.560 1.00 90.88 103 ASP A C 1
ATOM 729 O O . ASP A 1 103 ? 6.378 -11.473 -21.669 1.00 90.88 103 ASP A O 1
ATOM 733 N N . PRO A 1 104 ? 4.359 -12.220 -22.321 1.00 79.44 104 PRO A N 1
ATOM 734 C CA . PRO A 1 104 ? 4.133 -12.955 -21.086 1.00 79.44 104 PRO A CA 1
ATOM 735 C C . PRO A 1 104 ? 5.128 -14.125 -20.981 1.00 79.44 104 PRO A C 1
ATOM 737 O O . PRO A 1 104 ? 5.642 -14.590 -22.003 1.00 79.44 104 PRO A O 1
ATOM 740 N N . PRO A 1 105 ? 5.395 -14.641 -19.766 1.00 70.00 105 PRO A N 1
ATOM 741 C CA . PRO A 1 105 ? 6.169 -15.867 -19.610 1.00 70.00 105 PRO A CA 1
ATOM 742 C C . PRO A 1 105 ? 5.589 -16.964 -20.508 1.00 70.00 105 PRO A C 1
ATOM 744 O O . PRO A 1 105 ? 4.367 -17.124 -20.560 1.00 70.00 105 PRO A O 1
ATOM 747 N N . LEU A 1 106 ? 6.451 -17.697 -21.220 1.00 70.81 106 LEU A N 1
ATOM 748 C CA . LEU A 1 106 ? 6.000 -18.784 -22.087 1.00 70.81 106 LEU A CA 1
ATOM 749 C C . LEU A 1 106 ? 5.182 -19.789 -21.256 1.00 70.81 106 LEU A C 1
ATOM 751 O O . LEU A 1 106 ? 5.634 -20.171 -20.171 1.00 70.81 106 LEU A O 1
ATOM 755 N N . PRO A 1 107 ? 3.991 -20.203 -21.722 1.00 59.16 107 PRO A N 1
ATOM 756 C CA . PRO A 1 107 ? 3.254 -21.271 -21.069 1.00 59.16 107 PRO A CA 1
ATOM 757 C C . PRO A 1 107 ? 4.055 -22.567 -21.243 1.00 59.16 107 PRO A C 1
ATOM 759 O O . PRO A 1 107 ? 4.341 -22.961 -22.374 1.00 59.16 107 PRO A O 1
ATOM 762 N N . TRP A 1 108 ? 4.454 -23.187 -20.132 1.00 57.62 108 TRP A N 1
ATOM 763 C CA . TRP A 1 108 ? 4.952 -24.564 -20.123 1.00 57.62 108 TRP A CA 1
ATOM 764 C C . TRP A 1 108 ? 3.769 -25.525 -20.049 1.00 57.62 108 TRP A C 1
ATOM 766 O O . TRP A 1 108 ? 2.866 -25.259 -19.220 1.00 57.62 108 TRP A O 1
#

Secondary structure (DSSP, 8-state):
------BTTB---SS----S-EEEE-PEEEETTTEEEEPPPEEE-----EEEEEEPPPP--TTSPPSS--EEEEE-TTS-B-TT---------SS-TT-----PPPP-

Foldseek 3Di:
DDDADDDPNDGDDDDDDDPDFDWFDKDWDDDPNPDIDIDGTGTDFDPFDDKDWPWDFADDDPPDGTPTDIDMFGHDPVRDGPPPDDDDDDDDDDDDPPPDDDDDPDDD

pLDDT: mean 92.95, std 6.61, range [57.62, 98.12]